Protein AF-A0A3S9ZCB6-F1 (afdb_monomer)

Secondary structure (DSSP, 8-state):
-----------HHHHHHHHHHHHHHHHHHHHHHHHHHHHHHHHT-SS-HHHHHHHHHHHHHHHHHHHHHHHHHHHHHTTTT-HHHHHHHHHHHHHHHHHHHHHHHHS-TTS--SSSGGG--TTS-TTS--

Mean predicted aligned error: 9.77 Å

Sequence (130 aa):
MIVGAESSSLPRGRLGGIGSGALIGGLTAVVTITATARAWTACDIGVNAAANGMTLLFLTPLIWIAAAVPWVILHNTLGRRHRRTALMAGLIFTLWFTWFLVTWLGMPDSYPAPLCPDNVPPWWPSLIPA

Solvent-accessible surface area (backbone atoms only — not comparable to full-atom values): 7187 Å² total; per-residue (Å²): 140,80,87,75,79,78,77,78,76,71,57,69,70,57,57,52,24,49,52,52,11,52,51,52,8,44,53,48,22,51,54,32,50,52,52,23,52,50,26,22,68,67,34,69,58,74,92,47,72,68,61,50,50,51,52,47,60,65,42,36,62,52,44,20,49,65,46,15,51,58,34,31,49,33,37,66,65,36,36,76,82,40,50,68,59,24,49,52,54,43,50,52,49,50,53,52,52,42,49,52,47,29,33,62,72,25,32,44,82,86,53,87,54,89,72,16,75,77,35,52,41,92,84,60,59,90,89,54,88,115

Foldseek 3Di:
DDPPPPPPPDPPLLVVLLVVLLVLLLVLLVLLLVLLVVLCVQQVDDDDPVVSVVVSVVCSVVSSCVLSVLSSVLSVPVVVPPVVVSVVVSVVCSVVSSLVSSCVRRQPQPTDRPRDDSSDGPPDDPVRDD

pLDDT: mean 77.58, std 12.25, range [37.06, 90.5]

Structure (mmCIF, N/CA/C/O backbone):
data_AF-A0A3S9ZCB6-F1
#
_entry.id   AF-A0A3S9ZCB6-F1
#
loop_
_atom_site.group_PDB
_atom_site.id
_atom_site.type_symbol
_atom_site.label_atom_id
_atom_site.label_alt_id
_atom_site.label_comp_id
_atom_site.label_asym_id
_atom_site.label_entity_id
_atom_site.label_seq_id
_atom_site.pdbx_PDB_ins_code
_atom_site.Cartn_x
_atom_site.Cartn_y
_atom_site.Cartn_z
_atom_site.occupancy
_atom_site.B_iso_or_equiv
_atom_site.auth_seq_id
_atom_site.auth_comp_id
_atom_site.auth_asym_id
_atom_site.auth_atom_id
_atom_site.pdbx_PDB_model_num
ATOM 1 N N . MET A 1 1 ? 2.415 -17.934 52.664 1.00 37.06 1 MET A N 1
ATOM 2 C CA . MET A 1 1 ? 2.292 -16.906 51.609 1.00 37.06 1 MET A CA 1
ATOM 3 C C . MET A 1 1 ? 2.498 -17.588 50.270 1.00 37.06 1 MET A C 1
ATOM 5 O O . MET A 1 1 ? 3.629 -17.906 49.939 1.00 37.06 1 MET A O 1
ATOM 9 N N . ILE A 1 2 ? 1.419 -17.894 49.550 1.00 41.41 2 ILE A N 1
ATOM 10 C CA . ILE A 1 2 ? 1.492 -18.371 48.165 1.00 41.41 2 ILE A CA 1
ATOM 11 C C . ILE A 1 2 ? 0.974 -17.210 47.325 1.00 41.41 2 ILE A C 1
ATOM 13 O O . ILE A 1 2 ? -0.195 -16.847 47.426 1.00 41.41 2 ILE A O 1
ATOM 17 N N . VAL A 1 3 ? 1.878 -16.569 46.589 1.00 45.75 3 VAL A N 1
ATOM 18 C CA . VAL A 1 3 ? 1.554 -15.503 45.641 1.00 45.75 3 VAL A CA 1
ATOM 19 C C . VAL A 1 3 ? 0.806 -16.162 44.485 1.00 45.75 3 VAL A C 1
ATOM 21 O O . VAL A 1 3 ? 1.402 -16.869 43.675 1.00 45.75 3 VAL A O 1
ATOM 24 N N . GLY A 1 4 ? -0.515 -15.997 44.456 1.00 43.62 4 GLY A N 1
ATOM 25 C CA . GLY A 1 4 ? -1.333 -16.384 43.315 1.00 43.62 4 GLY A CA 1
ATOM 26 C C . GLY A 1 4 ? -0.965 -15.500 42.131 1.00 43.62 4 GLY A C 1
ATOM 27 O O . GLY A 1 4 ? -1.165 -14.290 42.180 1.00 43.62 4 GLY A O 1
ATOM 28 N N . ALA A 1 5 ? -0.399 -16.094 41.084 1.00 47.12 5 ALA A N 1
ATOM 29 C CA . ALA A 1 5 ? -0.235 -15.422 39.808 1.00 47.12 5 ALA A CA 1
ATOM 30 C C . ALA A 1 5 ? -1.632 -15.127 39.244 1.00 47.12 5 ALA A C 1
ATOM 32 O O . ALA A 1 5 ? -2.310 -16.024 38.741 1.00 47.12 5 ALA A O 1
ATOM 33 N N . GLU A 1 6 ? -2.079 -13.876 39.363 1.00 43.31 6 GLU A N 1
ATOM 34 C CA . GLU A 1 6 ? -3.218 -13.360 38.612 1.00 43.31 6 GLU A CA 1
ATOM 35 C C . GLU A 1 6 ? -2.929 -13.555 37.121 1.00 43.31 6 GLU A C 1
ATOM 37 O O . GLU A 1 6 ? -2.175 -12.810 36.491 1.00 43.31 6 GLU A O 1
ATOM 42 N N . SER A 1 7 ? -3.528 -14.599 36.548 1.00 48.59 7 SER A N 1
ATOM 43 C CA . SER A 1 7 ? -3.673 -14.725 35.108 1.00 48.59 7 SER A CA 1
ATOM 44 C C . SER A 1 7 ? -4.586 -13.583 34.677 1.00 48.59 7 SER A C 1
ATOM 46 O O . SER A 1 7 ? -5.809 -13.655 34.793 1.00 48.59 7 SER A O 1
ATOM 48 N N . SER A 1 8 ? -3.967 -12.476 34.273 1.00 49.53 8 SER A N 1
ATOM 49 C CA . SER A 1 8 ? -4.629 -11.289 33.751 1.00 49.53 8 SER A CA 1
ATOM 50 C C . SER A 1 8 ? -5.337 -11.683 32.459 1.00 49.53 8 SER A C 1
ATOM 52 O O . SER A 1 8 ? -4.782 -11.649 31.362 1.00 49.53 8 SER A O 1
ATOM 54 N N . SER A 1 9 ? -6.584 -12.125 32.606 1.00 53.06 9 SER A N 1
ATOM 55 C CA . SER A 1 9 ? -7.466 -12.497 31.514 1.00 53.06 9 SER A CA 1
ATOM 56 C C . SER A 1 9 ? -7.681 -11.274 30.628 1.00 53.06 9 SER A C 1
ATOM 58 O O . SER A 1 9 ? -8.535 -10.427 30.902 1.00 53.06 9 SER A O 1
ATOM 60 N N . LEU A 1 10 ? -6.875 -11.153 29.571 1.00 55.00 10 LEU A N 1
ATOM 61 C CA . LEU A 1 10 ? -7.064 -10.134 28.551 1.00 55.00 10 LEU A CA 1
ATOM 62 C C . LEU A 1 10 ? -8.489 -10.291 27.998 1.00 55.00 10 LEU A C 1
ATOM 64 O O . LEU A 1 10 ? -8.865 -11.391 27.581 1.00 55.00 10 LEU A O 1
ATOM 68 N N . PRO A 1 11 ? -9.308 -9.226 27.992 1.00 56.59 11 PRO A N 1
ATOM 69 C CA . PRO A 1 11 ? -10.685 -9.326 27.538 1.00 56.59 11 PRO A CA 1
ATOM 70 C C . PRO A 1 11 ? -10.688 -9.840 26.095 1.00 56.59 11 PRO A C 1
ATOM 72 O O . PRO A 1 11 ? -10.028 -9.255 25.237 1.00 56.59 11 PRO A O 1
ATOM 75 N N . ARG A 1 12 ? -11.428 -10.926 25.817 1.00 56.34 12 ARG A N 1
ATOM 76 C CA . ARG A 1 12 ? -11.512 -11.597 24.495 1.00 56.34 12 ARG A CA 1
ATOM 77 C C . ARG A 1 12 ? -11.681 -10.632 23.313 1.00 56.34 12 ARG A C 1
ATOM 79 O O . ARG A 1 12 ? -11.192 -10.908 22.223 1.00 56.34 12 ARG A O 1
ATOM 86 N N . GLY A 1 13 ? -12.325 -9.480 23.525 1.00 55.81 13 GLY A N 1
ATOM 87 C CA . GLY A 1 13 ? -12.466 -8.428 22.512 1.00 55.81 13 GLY A 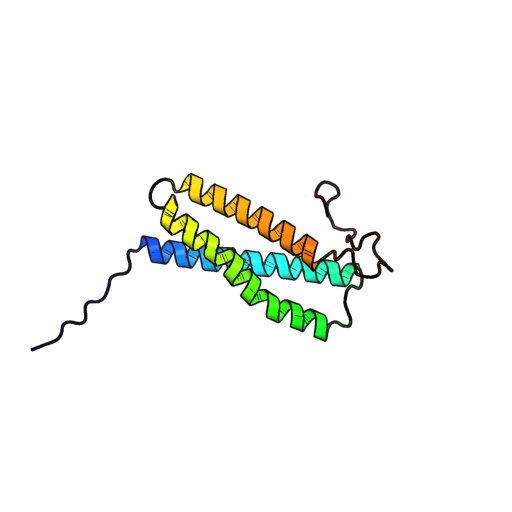CA 1
ATOM 88 C C . GLY A 1 13 ? -11.149 -7.760 22.082 1.00 55.81 13 GLY A C 1
ATOM 89 O O . GLY A 1 13 ? -11.020 -7.381 20.922 1.00 55.81 13 GLY A O 1
ATOM 90 N N . ARG A 1 14 ? -10.156 -7.652 22.975 1.00 56.72 14 ARG A N 1
ATOM 91 C CA . ARG A 1 14 ? -8.834 -7.066 22.691 1.00 56.72 14 ARG A CA 1
ATOM 92 C C . ARG A 1 14 ? -7.964 -8.016 21.868 1.00 56.72 14 ARG A C 1
ATOM 94 O O . ARG A 1 14 ? -7.299 -7.570 20.942 1.00 56.72 14 ARG A O 1
ATOM 101 N N . LEU A 1 15 ? -8.033 -9.319 22.154 1.00 59.56 15 LEU A N 1
ATOM 102 C CA . LEU A 1 15 ? -7.320 -10.349 21.392 1.00 59.56 15 LEU A CA 1
ATOM 103 C C . LEU A 1 15 ? -7.862 -10.467 19.956 1.00 59.56 15 LEU A C 1
ATOM 105 O O . LEU A 1 15 ? -7.084 -10.548 19.011 1.00 59.56 15 LEU A O 1
ATOM 109 N N . GLY A 1 16 ? -9.188 -10.378 19.786 1.00 62.75 16 GLY A N 1
ATOM 110 C CA . GLY A 1 16 ? -9.820 -10.347 18.464 1.00 62.75 16 GLY A CA 1
ATOM 111 C C . GLY A 1 16 ? -9.437 -9.115 17.637 1.00 62.75 16 GLY A C 1
ATOM 112 O O . GLY A 1 16 ? -9.130 -9.248 16.460 1.00 62.75 16 GLY A O 1
ATOM 113 N N . GLY A 1 17 ? -9.388 -7.924 18.248 1.00 65.56 17 GLY A N 1
ATOM 114 C CA . GLY A 1 17 ? -8.966 -6.697 17.559 1.00 65.56 17 GLY A CA 1
ATOM 115 C C . GLY A 1 17 ? -7.493 -6.704 17.131 1.00 65.56 17 GLY A C 1
ATOM 116 O O . GLY A 1 17 ? -7.178 -6.246 16.037 1.00 65.56 17 GLY A O 1
ATOM 117 N N . ILE A 1 18 ? -6.604 -7.267 17.960 1.00 73.25 18 ILE A N 1
ATOM 118 C CA . ILE A 1 18 ? -5.176 -7.429 17.638 1.00 73.25 18 ILE A CA 1
ATOM 119 C C . ILE A 1 18 ? -4.987 -8.431 16.493 1.00 73.25 18 ILE A C 1
ATOM 121 O O . ILE A 1 18 ? -4.259 -8.136 15.549 1.00 73.25 18 ILE A O 1
ATOM 125 N N . GLY A 1 19 ? -5.678 -9.576 16.536 1.00 77.75 19 GLY A N 1
ATOM 126 C CA . GLY A 1 19 ? -5.622 -10.575 15.466 1.00 77.75 19 GLY A CA 1
ATOM 127 C C . GLY A 1 19 ? -6.116 -10.024 14.127 1.00 77.75 19 GLY A C 1
ATOM 128 O O . GLY A 1 19 ? -5.417 -10.132 13.122 1.00 77.75 19 GLY A O 1
ATOM 129 N N . SER A 1 20 ? -7.276 -9.362 14.117 1.00 74.88 20 SER A N 1
ATOM 130 C CA . SER A 1 20 ? -7.818 -8.744 12.901 1.00 74.88 20 SER A CA 1
ATOM 131 C C . SER A 1 20 ? -6.912 -7.639 12.355 1.00 74.88 20 SER A C 1
ATOM 133 O O . SER A 1 20 ? -6.682 -7.589 11.151 1.00 74.88 20 SER A O 1
ATOM 135 N N . GLY A 1 21 ? -6.355 -6.785 13.222 1.00 80.00 21 GLY A N 1
ATOM 136 C CA . GLY A 1 21 ? -5.427 -5.731 12.805 1.00 80.00 21 GLY A CA 1
ATOM 137 C C . GLY A 1 21 ? -4.132 -6.282 12.206 1.00 80.00 21 GLY A C 1
ATOM 138 O O . GLY A 1 21 ? -3.689 -5.798 11.169 1.00 80.00 21 GLY A O 1
ATOM 139 N N . ALA A 1 22 ? -3.564 -7.336 12.799 1.00 84.62 22 ALA A N 1
ATOM 140 C CA . ALA A 1 22 ? -2.368 -7.996 12.277 1.00 84.62 22 ALA A CA 1
ATOM 141 C C . ALA A 1 22 ? -2.611 -8.647 10.905 1.00 84.62 22 ALA A C 1
ATOM 143 O O . ALA A 1 22 ? -1.782 -8.501 10.006 1.00 84.62 22 ALA A O 1
ATOM 144 N N . LEU A 1 23 ? -3.753 -9.325 10.733 1.00 85.94 23 LEU A N 1
ATOM 145 C CA . LEU A 1 23 ? -4.144 -9.956 9.469 1.00 85.94 23 LEU A CA 1
ATOM 146 C C . LEU A 1 23 ? -4.388 -8.924 8.365 1.00 85.94 23 LEU A C 1
ATOM 148 O O . LEU A 1 23 ? -3.821 -9.042 7.281 1.00 85.94 23 LEU A O 1
ATOM 152 N N . ILE A 1 24 ? -5.202 -7.901 8.640 1.00 85.06 24 ILE A N 1
ATOM 153 C CA . ILE A 1 24 ? -5.536 -6.876 7.644 1.00 85.06 24 ILE A CA 1
ATOM 154 C C . ILE A 1 24 ? -4.300 -6.046 7.305 1.00 85.06 24 ILE A C 1
ATOM 156 O O . ILE A 1 24 ? -4.027 -5.818 6.128 1.00 85.06 24 ILE A O 1
ATOM 160 N N . GLY A 1 25 ? -3.508 -5.658 8.307 1.00 84.50 25 GLY A N 1
ATOM 161 C CA . GLY A 1 25 ? -2.232 -4.991 8.074 1.00 84.50 25 GLY A CA 1
ATOM 162 C C . GLY A 1 25 ? -1.294 -5.851 7.227 1.00 84.50 25 GLY A C 1
ATOM 163 O O . GLY A 1 25 ? -0.630 -5.333 6.334 1.00 84.50 25 GLY A O 1
ATOM 164 N N . GLY A 1 26 ? -1.257 -7.169 7.466 1.00 86.25 26 GLY A N 1
ATOM 165 C CA . GLY A 1 26 ? -0.411 -8.111 6.723 1.00 86.25 26 GLY A CA 1
ATOM 166 C C . GLY A 1 26 ? -0.795 -8.183 5.253 1.00 86.25 26 GLY A C 1
ATOM 167 O O . GLY A 1 26 ? 0.048 -8.000 4.378 1.00 86.25 26 GLY A O 1
ATOM 168 N N . LEU A 1 27 ? -2.088 -8.364 4.984 1.00 89.69 27 LEU A N 1
ATOM 169 C CA . LEU A 1 27 ? -2.634 -8.344 3.627 1.00 89.69 27 LEU A CA 1
ATOM 170 C C . LEU A 1 27 ? -2.366 -7.006 2.932 1.00 89.69 27 LEU A C 1
ATOM 172 O O . LEU A 1 27 ? -1.944 -6.992 1.781 1.00 89.69 27 LEU A O 1
ATOM 176 N N . THR A 1 28 ? -2.544 -5.894 3.647 1.00 87.69 28 THR A N 1
ATOM 177 C CA . THR A 1 28 ? -2.280 -4.544 3.130 1.00 87.69 28 THR A CA 1
ATOM 178 C C . THR A 1 28 ? -0.819 -4.381 2.722 1.00 87.69 28 THR A C 1
ATOM 180 O O . THR A 1 28 ? -0.537 -3.893 1.629 1.00 87.69 28 THR A O 1
ATOM 183 N N . ALA A 1 29 ? 0.117 -4.839 3.558 1.00 88.06 29 ALA A N 1
ATOM 184 C CA . ALA A 1 29 ? 1.541 -4.791 3.250 1.00 88.06 29 ALA A CA 1
ATOM 185 C C . ALA A 1 29 ? 1.879 -5.629 2.011 1.00 88.06 29 ALA A C 1
ATOM 187 O O . ALA A 1 29 ? 2.556 -5.137 1.112 1.00 88.06 29 ALA A O 1
ATOM 188 N N . VAL A 1 30 ? 1.352 -6.854 1.912 1.00 90.50 30 VAL A N 1
ATOM 189 C CA . VAL A 1 30 ? 1.575 -7.722 0.744 1.00 90.50 30 VAL A CA 1
ATOM 190 C C . VAL A 1 30 ? 1.026 -7.083 -0.532 1.00 90.50 30 VAL A C 1
ATOM 192 O O . VAL A 1 30 ? 1.738 -7.017 -1.533 1.00 90.50 30 VAL A O 1
ATOM 195 N N . VAL A 1 31 ? -0.210 -6.579 -0.510 1.00 89.94 31 VAL A N 1
ATOM 196 C CA . VAL A 1 31 ? -0.831 -5.925 -1.675 1.00 89.94 31 VAL A CA 1
ATOM 197 C C . VAL A 1 31 ? -0.038 -4.689 -2.093 1.00 89.94 31 VAL A C 1
ATOM 199 O O . VAL A 1 31 ? 0.279 -4.541 -3.270 1.00 89.94 31 VAL A O 1
ATOM 202 N N . THR A 1 32 ? 0.344 -3.842 -1.137 1.00 87.56 32 THR A N 1
ATOM 203 C CA . THR A 1 32 ? 1.111 -2.622 -1.417 1.00 87.56 32 THR A CA 1
ATOM 204 C C . THR A 1 32 ? 2.462 -2.957 -2.046 1.00 87.56 32 THR A C 1
ATOM 206 O O . THR A 1 32 ? 2.775 -2.483 -3.132 1.00 87.56 32 THR A O 1
ATOM 209 N N . ILE A 1 33 ? 3.240 -3.842 -1.415 1.00 88.94 33 ILE A N 1
ATOM 210 C CA . ILE A 1 33 ? 4.580 -4.216 -1.883 1.00 88.94 33 ILE A CA 1
ATOM 211 C C . ILE A 1 33 ? 4.528 -4.896 -3.252 1.00 88.94 33 ILE A C 1
ATOM 213 O O . ILE A 1 33 ? 5.360 -4.612 -4.111 1.00 88.94 33 ILE A O 1
ATOM 217 N N . THR A 1 34 ? 3.550 -5.774 -3.487 1.00 88.19 34 THR A N 1
ATOM 218 C CA . THR A 1 34 ? 3.410 -6.455 -4.783 1.00 88.19 34 THR A CA 1
ATOM 219 C C . THR A 1 34 ? 2.988 -5.505 -5.899 1.00 88.19 34 THR A C 1
ATOM 221 O O . THR A 1 34 ? 3.514 -5.618 -7.006 1.00 88.19 34 THR A O 1
ATOM 224 N N . ALA A 1 35 ? 2.093 -4.553 -5.627 1.00 87.50 35 ALA A N 1
ATOM 225 C CA . ALA A 1 35 ? 1.705 -3.530 -6.595 1.00 87.50 35 ALA A CA 1
ATOM 226 C C . ALA A 1 35 ? 2.884 -2.606 -6.935 1.00 87.50 35 ALA A C 1
ATOM 228 O O . ALA A 1 35 ? 3.171 -2.396 -8.113 1.00 87.50 35 ALA A O 1
ATOM 229 N N . THR A 1 36 ? 3.621 -2.137 -5.924 1.00 86.56 36 THR A N 1
ATOM 230 C CA . THR A 1 36 ? 4.833 -1.327 -6.107 1.00 86.56 36 THR A CA 1
ATOM 231 C C . THR A 1 36 ? 5.904 -2.086 -6.890 1.00 86.56 36 THR A C 1
ATOM 233 O O . THR A 1 36 ? 6.428 -1.561 -7.866 1.00 86.56 36 THR A O 1
ATOM 236 N N . ALA A 1 37 ? 6.180 -3.3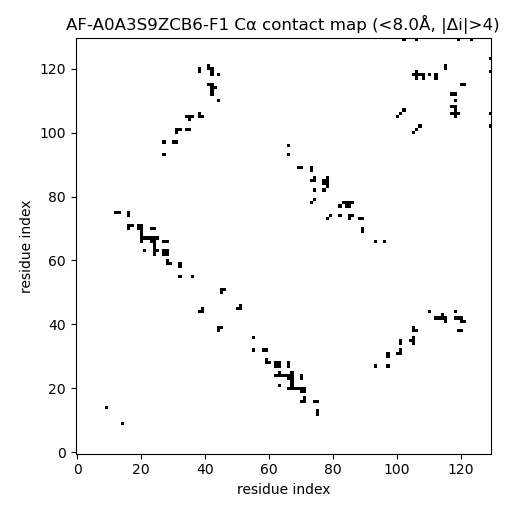47 -6.541 1.00 86.75 37 ALA A N 1
ATOM 237 C CA . ALA A 1 37 ? 7.137 -4.173 -7.276 1.00 86.75 37 ALA A CA 1
ATOM 238 C C . ALA A 1 37 ? 6.741 -4.328 -8.751 1.00 86.75 37 ALA A C 1
ATOM 240 O O . ALA A 1 37 ? 7.588 -4.206 -9.631 1.00 86.75 37 ALA A O 1
ATOM 241 N N . ARG A 1 38 ? 5.448 -4.551 -9.032 1.00 87.75 38 ARG A N 1
ATOM 242 C CA . ARG A 1 38 ? 4.941 -4.644 -10.408 1.00 87.75 38 ARG A CA 1
ATOM 243 C C . ARG A 1 38 ? 5.070 -3.330 -11.171 1.00 87.75 38 ARG A C 1
ATOM 245 O O . ARG A 1 38 ? 5.412 -3.373 -12.351 1.00 87.75 38 ARG A O 1
ATOM 252 N N . ALA A 1 39 ? 4.820 -2.192 -10.525 1.00 85.00 39 ALA A N 1
ATOM 253 C CA . ALA A 1 39 ? 5.013 -0.875 -11.131 1.00 85.00 39 ALA A CA 1
ATOM 254 C C . ALA A 1 39 ? 6.488 -0.661 -11.494 1.00 85.00 39 ALA A C 1
ATOM 256 O O . ALA A 1 39 ? 6.802 -0.355 -12.642 1.00 85.00 39 ALA A O 1
ATOM 257 N N . TRP A 1 40 ? 7.397 -0.963 -10.564 1.00 86.69 40 TRP A N 1
ATOM 258 C CA . TRP A 1 40 ? 8.832 -0.837 -10.799 1.00 86.69 40 TRP A CA 1
ATOM 259 C C . TRP A 1 40 ? 9.331 -1.740 -11.921 1.00 86.69 40 TRP A C 1
ATOM 261 O O . TRP A 1 40 ? 10.104 -1.289 -12.754 1.00 86.69 40 TRP A O 1
ATOM 271 N N . THR A 1 41 ? 8.852 -2.984 -12.007 1.00 84.75 41 THR A N 1
ATOM 272 C CA . THR A 1 41 ? 9.227 -3.878 -13.116 1.00 84.75 41 THR A CA 1
ATOM 273 C C . THR A 1 41 ? 8.647 -3.455 -14.463 1.00 84.75 41 THR A C 1
ATOM 275 O O . THR A 1 41 ? 9.249 -3.738 -15.491 1.00 84.75 41 THR A O 1
ATOM 278 N N . ALA A 1 42 ? 7.472 -2.818 -14.479 1.00 83.19 42 ALA A N 1
ATOM 279 C CA . ALA A 1 42 ? 6.824 -2.391 -15.717 1.00 83.19 42 ALA A CA 1
ATOM 280 C C . ALA A 1 42 ? 7.458 -1.114 -16.285 1.00 83.19 42 ALA A C 1
ATOM 282 O O . ALA A 1 42 ? 7.534 -0.966 -17.501 1.00 83.19 42 ALA A O 1
ATOM 283 N N . CYS A 1 43 ? 7.910 -0.220 -15.405 1.00 81.12 43 CYS A N 1
ATOM 284 C CA . CYS A 1 43 ? 8.454 1.087 -15.767 1.00 81.12 43 CYS A CA 1
ATOM 285 C C . CYS A 1 43 ? 9.979 1.191 -15.594 1.00 81.12 43 CYS A C 1
ATOM 287 O O . CYS A 1 43 ? 10.524 2.281 -15.735 1.00 81.12 43 CYS A O 1
ATOM 289 N N . ASP A 1 44 ? 10.651 0.071 -15.301 1.00 82.69 44 ASP A N 1
ATOM 290 C CA . ASP A 1 44 ? 12.094 -0.030 -15.020 1.00 82.69 44 ASP A CA 1
ATOM 291 C C . ASP A 1 44 ? 12.579 1.003 -13.984 1.00 82.69 44 ASP A C 1
ATOM 293 O O . ASP A 1 44 ? 13.566 1.721 -14.156 1.00 82.69 44 ASP A O 1
ATOM 297 N N . ILE A 1 45 ? 11.820 1.110 -12.891 1.00 79.69 45 ILE A N 1
ATOM 298 C CA . ILE A 1 45 ? 12.094 2.055 -11.807 1.00 79.69 45 ILE A CA 1
ATOM 299 C C . ILE A 1 45 ? 13.067 1.418 -10.811 1.00 79.69 45 ILE A C 1
ATOM 301 O O . ILE A 1 45 ? 12.868 0.304 -10.314 1.00 79.69 45 ILE A O 1
ATOM 305 N N . GLY A 1 46 ? 14.111 2.167 -10.468 1.00 79.88 46 GLY A N 1
ATOM 306 C CA . GLY A 1 46 ? 15.133 1.798 -9.497 1.00 79.88 46 GLY A CA 1
ATOM 307 C C . GLY A 1 46 ? 16.464 1.377 -10.121 1.00 79.88 46 GLY A C 1
ATOM 308 O O . GLY A 1 46 ? 16.648 1.341 -11.330 1.00 79.88 46 GLY A O 1
ATOM 309 N N . VAL A 1 47 ? 17.434 1.088 -9.254 1.00 80.06 47 VAL A N 1
ATOM 310 C CA . VAL A 1 47 ? 18.839 0.877 -9.653 1.00 80.06 47 VAL A CA 1
ATOM 311 C C . VAL A 1 47 ? 19.138 -0.557 -10.086 1.00 80.06 47 VAL A C 1
ATOM 313 O O . VAL A 1 47 ? 19.914 -0.770 -11.010 1.00 80.06 47 VAL A O 1
ATOM 316 N N . ASN A 1 48 ? 18.584 -1.549 -9.385 1.00 83.56 48 ASN A N 1
ATOM 317 C CA . ASN A 1 48 ? 18.662 -2.969 -9.735 1.00 83.56 48 ASN A CA 1
ATOM 318 C C . ASN A 1 48 ? 17.677 -3.790 -8.883 1.00 83.56 48 ASN A C 1
ATOM 320 O O . ASN A 1 48 ? 17.207 -3.340 -7.835 1.00 83.56 48 ASN A O 1
ATOM 324 N N . ALA A 1 49 ? 17.408 -5.033 -9.299 1.00 82.00 49 ALA A N 1
ATOM 325 C CA . ALA A 1 49 ? 16.464 -5.925 -8.621 1.00 82.00 49 ALA A CA 1
ATOM 326 C C . ALA A 1 49 ? 16.818 -6.205 -7.146 1.00 82.00 49 ALA A C 1
ATOM 328 O O . ALA A 1 49 ? 15.919 -6.329 -6.316 1.00 82.00 49 ALA A O 1
ATOM 329 N N . ALA A 1 50 ? 18.109 -6.273 -6.800 1.00 83.44 50 ALA A N 1
ATOM 330 C CA . ALA A 1 50 ? 18.556 -6.567 -5.438 1.00 83.44 50 ALA A CA 1
ATOM 331 C C . ALA A 1 50 ? 18.314 -5.390 -4.477 1.00 83.44 50 ALA A C 1
ATOM 333 O O . ALA A 1 50 ? 17.770 -5.581 -3.391 1.00 83.44 50 ALA A O 1
ATOM 334 N N . ALA A 1 51 ? 18.662 -4.170 -4.889 1.00 84.50 51 ALA A N 1
ATOM 335 C CA . ALA A 1 51 ? 18.430 -2.947 -4.128 1.00 84.50 51 ALA A CA 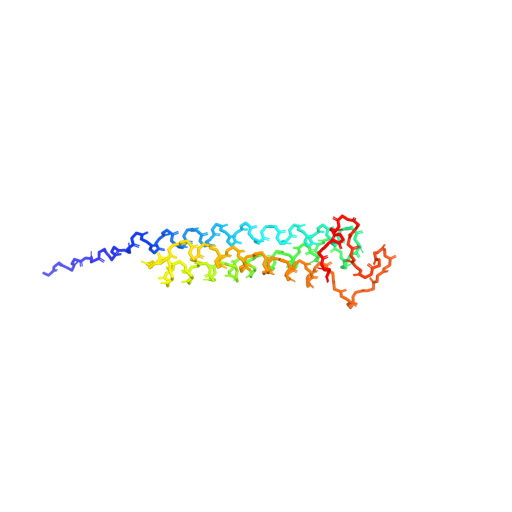1
ATOM 336 C C . ALA A 1 51 ? 16.929 -2.667 -3.981 1.00 84.50 51 ALA A C 1
ATOM 338 O O . ALA A 1 51 ? 16.455 -2.403 -2.880 1.00 84.50 51 ALA A O 1
ATOM 339 N N . ASN A 1 52 ? 16.165 -2.818 -5.066 1.00 83.69 52 ASN A N 1
ATOM 340 C CA . ASN A 1 52 ? 14.712 -2.666 -5.053 1.00 83.69 52 ASN A CA 1
ATOM 341 C C . ASN A 1 52 ? 14.048 -3.690 -4.116 1.00 83.69 52 ASN A C 1
ATOM 343 O O . ASN A 1 52 ? 13.231 -3.328 -3.269 1.00 83.69 52 ASN A O 1
ATOM 347 N N . GLY A 1 53 ? 14.448 -4.962 -4.207 1.00 84.62 53 GLY A N 1
ATOM 348 C CA . GLY A 1 53 ? 13.970 -6.012 -3.310 1.00 84.62 53 GLY A CA 1
ATOM 349 C C . GLY A 1 53 ? 14.301 -5.727 -1.843 1.00 84.62 53 GLY A C 1
ATOM 350 O O . GLY A 1 53 ? 13.443 -5.893 -0.979 1.00 84.62 53 GLY A O 1
ATOM 351 N N . MET A 1 54 ? 15.509 -5.233 -1.557 1.00 88.38 54 MET A N 1
ATOM 352 C CA . MET A 1 54 ? 15.920 -4.863 -0.201 1.00 88.38 54 MET A CA 1
ATOM 353 C C . MET A 1 54 ? 15.078 -3.707 0.357 1.00 88.38 54 MET A C 1
ATOM 355 O O . MET A 1 54 ? 14.600 -3.794 1.487 1.00 88.38 54 MET A O 1
ATOM 359 N N . THR A 1 55 ? 14.822 -2.666 -0.438 1.00 87.06 55 THR A N 1
ATOM 360 C CA . THR A 1 55 ? 13.947 -1.546 -0.055 1.00 87.06 55 THR A CA 1
ATOM 361 C C . THR A 1 55 ? 12.539 -2.025 0.291 1.00 87.06 55 THR A C 1
ATOM 363 O O . THR A 1 55 ? 12.001 -1.671 1.339 1.00 87.06 55 THR A O 1
ATOM 366 N N . LEU A 1 56 ? 11.953 -2.893 -0.539 1.00 87.38 56 LEU A N 1
ATOM 367 C CA . LEU A 1 56 ? 10.627 -3.463 -0.287 1.00 87.38 56 LEU A CA 1
ATOM 368 C C . LEU A 1 56 ? 10.598 -4.344 0.969 1.00 87.38 56 LEU A C 1
ATOM 370 O O . LEU A 1 56 ? 9.637 -4.283 1.738 1.00 87.38 56 LEU A O 1
ATOM 374 N N . LEU A 1 57 ? 11.655 -5.119 1.225 1.00 89.62 57 LEU A N 1
ATOM 375 C CA . LEU A 1 57 ? 11.788 -5.905 2.454 1.00 89.62 57 LEU A CA 1
ATOM 376 C C . LEU A 1 57 ? 11.837 -5.018 3.702 1.00 89.62 57 LEU A C 1
ATOM 378 O O . LEU A 1 57 ? 11.181 -5.343 4.688 1.00 89.62 57 LEU A O 1
ATOM 382 N N . PHE A 1 58 ? 12.547 -3.887 3.657 1.00 89.69 58 PHE A N 1
ATOM 383 C CA . PHE A 1 58 ? 12.567 -2.921 4.762 1.00 89.69 58 PHE A CA 1
ATOM 384 C C . PHE A 1 58 ? 11.230 -2.198 4.950 1.00 89.69 58 PHE A C 1
ATOM 386 O O . PHE A 1 58 ? 10.820 -1.935 6.081 1.00 89.69 58 PHE A O 1
ATOM 393 N N . LEU A 1 59 ? 10.523 -1.904 3.860 1.00 87.38 59 LEU A N 1
ATOM 394 C CA . LEU A 1 59 ? 9.222 -1.239 3.906 1.00 87.38 59 LEU A CA 1
ATOM 395 C C . LEU A 1 59 ? 8.093 -2.163 4.358 1.00 87.38 59 LEU A C 1
ATOM 397 O O . LEU A 1 59 ? 7.153 -1.697 4.994 1.00 87.38 59 LEU A O 1
ATOM 401 N N . THR A 1 60 ? 8.188 -3.464 4.085 1.00 89.00 60 THR A N 1
ATOM 402 C CA . THR A 1 60 ? 7.171 -4.462 4.450 1.00 89.00 60 THR A CA 1
ATOM 403 C C . THR A 1 60 ? 6.749 -4.381 5.928 1.00 89.00 60 THR A C 1
ATOM 405 O O . THR A 1 60 ? 5.557 -4.189 6.183 1.00 89.00 60 THR A O 1
ATOM 408 N N . PRO A 1 61 ? 7.658 -4.478 6.923 1.00 88.56 61 PRO A N 1
ATOM 409 C CA . PRO A 1 61 ? 7.276 -4.370 8.331 1.00 88.56 61 PRO A CA 1
ATOM 410 C C . PRO A 1 61 ? 6.775 -2.968 8.698 1.00 88.56 61 PRO A C 1
ATOM 412 O O . PRO A 1 61 ? 5.894 -2.844 9.547 1.00 88.56 61 PRO A O 1
ATOM 415 N N . LEU A 1 62 ? 7.283 -1.914 8.050 1.00 87.38 62 LEU A N 1
ATOM 416 C CA . LEU A 1 62 ? 6.840 -0.538 8.285 1.00 87.38 62 LEU A CA 1
ATOM 417 C C . LEU A 1 62 ? 5.378 -0.343 7.864 1.00 87.38 62 LEU A C 1
ATOM 419 O O . LEU A 1 62 ? 4.562 0.124 8.657 1.00 87.38 62 LEU A O 1
ATOM 423 N N . ILE A 1 63 ? 5.042 -0.758 6.640 1.00 87.19 63 ILE A N 1
ATOM 424 C CA . ILE A 1 63 ? 3.684 -0.704 6.087 1.00 87.19 63 ILE A CA 1
ATOM 425 C C . ILE A 1 63 ? 2.756 -1.589 6.915 1.00 87.19 63 ILE A C 1
ATOM 427 O O . ILE A 1 63 ? 1.639 -1.183 7.233 1.00 87.19 63 ILE A O 1
ATOM 431 N N . TRP A 1 64 ? 3.230 -2.769 7.319 1.00 88.38 64 TRP A N 1
ATOM 432 C CA . TRP A 1 64 ? 2.474 -3.676 8.172 1.00 88.38 64 TRP A CA 1
ATOM 433 C C . TRP A 1 64 ? 2.064 -3.020 9.492 1.00 88.38 64 TRP A C 1
ATO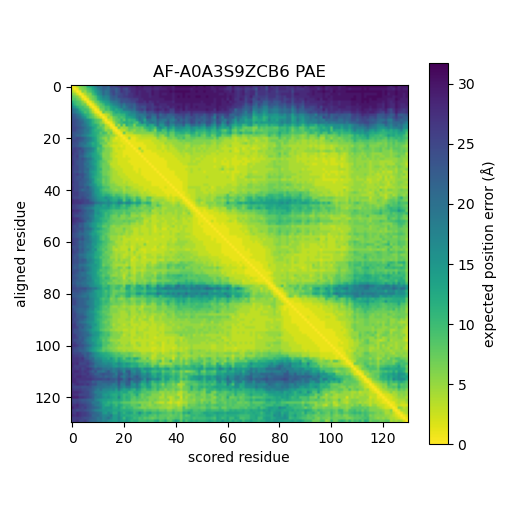M 435 O O . TRP A 1 64 ? 0.881 -3.016 9.832 1.00 88.38 64 TRP A O 1
ATOM 445 N N . ILE A 1 65 ? 3.016 -2.423 10.214 1.00 85.44 65 ILE A N 1
ATOM 446 C CA . ILE A 1 65 ? 2.750 -1.751 11.492 1.00 85.44 65 ILE A CA 1
ATOM 447 C C . ILE A 1 65 ? 1.847 -0.532 11.276 1.00 85.44 65 ILE A C 1
ATOM 449 O O . ILE A 1 65 ? 0.860 -0.368 11.997 1.00 85.44 65 ILE A O 1
ATOM 453 N N . ALA A 1 66 ? 2.143 0.292 10.268 1.00 86.88 66 ALA A N 1
ATOM 454 C CA . ALA A 1 66 ? 1.371 1.491 9.954 1.00 86.88 66 ALA A CA 1
ATOM 455 C C . ALA A 1 66 ? -0.086 1.176 9.578 1.00 86.88 66 ALA A C 1
ATOM 457 O O . ALA A 1 66 ? -0.983 1.931 9.944 1.00 86.88 66 ALA A O 1
ATOM 458 N N . ALA A 1 67 ? -0.339 0.043 8.917 1.00 85.00 67 ALA A N 1
ATOM 459 C CA . ALA A 1 67 ? -1.686 -0.425 8.611 1.00 85.00 67 ALA A CA 1
ATOM 460 C C . ALA A 1 67 ? -2.357 -1.116 9.813 1.00 85.00 67 ALA A C 1
ATOM 462 O O . ALA A 1 67 ? -3.549 -0.927 10.048 1.00 85.00 67 ALA A O 1
ATOM 463 N N . ALA A 1 68 ? -1.619 -1.896 10.609 1.00 83.19 68 ALA A N 1
ATOM 464 C CA . ALA A 1 68 ? -2.177 -2.649 11.734 1.00 83.19 68 ALA A CA 1
ATOM 465 C C . ALA A 1 68 ? -2.608 -1.749 12.906 1.00 83.19 68 ALA A C 1
ATOM 467 O O . ALA A 1 68 ? -3.657 -1.982 13.512 1.00 83.19 68 ALA A O 1
ATOM 468 N N . VAL A 1 69 ? -1.828 -0.712 13.230 1.00 85.88 69 VAL A N 1
ATOM 469 C CA . VAL A 1 69 ? -2.080 0.170 14.384 1.00 85.88 69 VAL A CA 1
ATOM 470 C C . VAL A 1 69 ? -3.459 0.855 14.312 1.00 85.88 69 VAL A C 1
ATOM 472 O O . VAL A 1 69 ? -4.218 0.740 15.281 1.00 85.88 69 VAL A O 1
ATOM 475 N N . PRO A 1 70 ? -3.861 1.492 13.195 1.00 83.19 70 PRO A N 1
ATOM 476 C CA . PRO A 1 70 ? -5.182 2.103 13.045 1.00 83.19 70 PRO A CA 1
ATOM 477 C C . PRO A 1 70 ? -6.331 1.110 13.217 1.00 83.19 70 PRO A C 1
ATOM 479 O O . PRO A 1 70 ? -7.314 1.428 13.884 1.00 83.19 70 PRO A O 1
ATOM 482 N N . TRP A 1 71 ? -6.198 -0.117 12.704 1.00 82.44 71 TRP A N 1
ATOM 483 C CA . TRP A 1 71 ? -7.206 -1.165 12.891 1.00 82.44 71 TRP A CA 1
ATOM 484 C C . TRP A 1 71 ? -7.365 -1.571 14.353 1.00 82.44 71 TRP A C 1
ATOM 486 O O . TRP A 1 71 ? -8.493 -1.703 14.836 1.00 82.44 71 TRP A O 1
ATOM 496 N N . VAL A 1 72 ? -6.254 -1.726 15.078 1.00 80.81 72 VAL A N 1
ATOM 497 C CA . VAL A 1 72 ? -6.280 -2.033 16.515 1.00 80.81 72 VAL A CA 1
ATOM 498 C C . VAL A 1 72 ? -6.925 -0.889 17.299 1.00 80.81 72 VAL A C 1
ATOM 500 O O . VAL A 1 72 ? -7.758 -1.142 18.176 1.00 80.81 72 VAL A O 1
ATOM 503 N N . ILE A 1 73 ? -6.596 0.364 16.965 1.00 82.00 73 ILE A N 1
ATOM 504 C CA . ILE A 1 73 ? -7.186 1.552 17.595 1.00 82.00 73 ILE A CA 1
ATOM 505 C C . ILE A 1 73 ? -8.695 1.596 17.328 1.00 82.00 73 ILE A C 1
ATOM 507 O O . ILE A 1 73 ? -9.466 1.642 18.285 1.00 82.00 73 ILE A O 1
ATOM 511 N N . LEU A 1 74 ? -9.131 1.510 16.067 1.00 79.25 74 LEU A N 1
ATOM 512 C CA . LEU A 1 74 ? -10.543 1.572 15.668 1.00 79.25 74 LEU A CA 1
ATOM 513 C C . LEU A 1 74 ? -11.380 0.446 16.286 1.00 79.25 74 LEU A C 1
ATOM 515 O O . LEU A 1 74 ? -12.486 0.687 16.781 1.00 79.25 74 LEU A O 1
ATOM 519 N N . HIS A 1 75 ? -10.862 -0.785 16.316 1.00 76.06 75 HIS A N 1
ATOM 520 C CA . HIS A 1 75 ? -11.568 -1.900 16.947 1.00 76.06 75 HIS A CA 1
ATOM 521 C C . HIS A 1 75 ? -11.673 -1.750 18.466 1.00 76.06 75 HIS A C 1
ATOM 523 O O . HIS A 1 75 ? -12.694 -2.136 19.041 1.00 76.06 75 HIS A O 1
ATOM 529 N N . ASN A 1 76 ? -10.658 -1.188 19.125 1.00 75.25 76 ASN A N 1
ATOM 530 C CA . ASN A 1 76 ? -10.669 -1.028 20.576 1.00 75.25 76 ASN A CA 1
ATOM 531 C C . ASN A 1 76 ? -11.514 0.174 21.039 1.00 75.25 76 ASN A C 1
ATOM 533 O O . ASN A 1 76 ? -12.153 0.088 22.092 1.00 75.25 76 ASN A O 1
ATOM 537 N N . THR A 1 77 ? -11.542 1.266 20.263 1.00 77.50 77 THR A N 1
ATOM 538 C CA . THR A 1 77 ? -12.297 2.494 20.573 1.00 77.50 77 THR A CA 1
ATOM 539 C C . THR A 1 77 ? -13.748 2.404 20.096 1.00 77.50 77 THR A C 1
ATOM 541 O O . THR A 1 77 ? -14.670 2.405 20.912 1.00 77.50 77 THR A O 1
ATOM 544 N N . LEU A 1 78 ? -13.970 2.265 18.786 1.00 70.25 78 LEU A N 1
ATOM 545 C CA . LEU A 1 78 ? -15.299 2.275 18.165 1.00 70.25 78 LEU A CA 1
ATOM 546 C C . LEU A 1 78 ? -15.951 0.894 18.140 1.00 70.25 78 LEU A C 1
ATOM 548 O O . LEU A 1 78 ? -17.172 0.792 18.262 1.00 70.25 78 LEU A O 1
ATOM 552 N N . GLY A 1 79 ? -15.166 -0.181 18.030 1.00 65.62 79 GLY A N 1
ATOM 553 C CA . GLY A 1 79 ? -15.690 -1.550 17.948 1.00 65.62 79 GLY A CA 1
ATOM 554 C C . GLY A 1 79 ? -16.477 -1.998 19.185 1.00 65.62 79 GLY A C 1
ATOM 555 O O . GLY A 1 79 ? -17.255 -2.949 19.101 1.00 65.62 79 GLY A O 1
ATOM 556 N N . ARG A 1 80 ? -16.326 -1.291 20.314 1.00 68.69 80 ARG A N 1
ATOM 557 C CA . ARG A 1 80 ? -17.058 -1.545 21.562 1.00 68.69 80 ARG A CA 1
ATOM 558 C C . ARG A 1 80 ? -18.491 -0.997 21.549 1.00 68.69 80 ARG A C 1
ATOM 560 O O . ARG 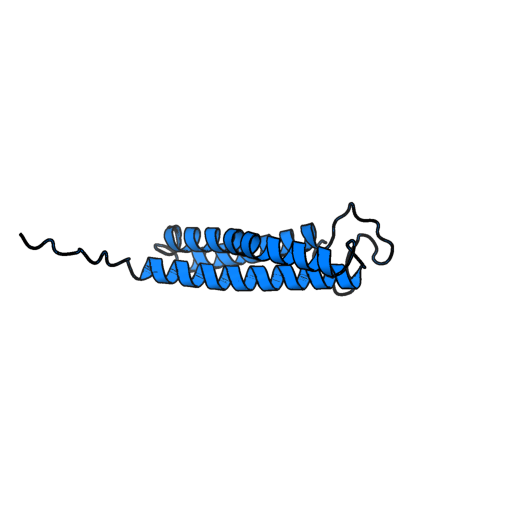A 1 80 ? -19.338 -1.547 22.243 1.00 68.69 80 ARG A O 1
ATOM 567 N N . ARG A 1 81 ? -18.766 0.054 20.761 1.00 71.00 81 ARG A N 1
ATOM 568 C CA . ARG A 1 81 ? -20.083 0.723 20.694 1.00 71.00 81 ARG A CA 1
ATOM 569 C C . ARG A 1 81 ? -20.761 0.586 19.327 1.00 71.00 81 ARG A C 1
ATOM 571 O O . ARG A 1 81 ? -21.959 0.337 19.273 1.00 71.00 81 ARG A O 1
ATOM 578 N N . HIS A 1 82 ? -20.002 0.664 18.231 1.00 78.94 82 HIS A N 1
ATOM 579 C CA . HIS A 1 82 ? -20.508 0.580 16.857 1.00 78.94 82 HIS A CA 1
ATOM 580 C C . HIS A 1 82 ? -19.563 -0.231 15.951 1.00 78.94 82 HIS A C 1
ATOM 582 O O . HIS A 1 82 ? -18.767 0.322 15.190 1.00 78.94 82 HIS A O 1
ATOM 588 N N . ARG A 1 83 ? -19.678 -1.569 15.987 1.00 76.31 83 ARG A N 1
ATOM 589 C CA . ARG A 1 83 ? -18.850 -2.483 15.166 1.00 76.31 83 ARG A CA 1
ATOM 590 C C . ARG A 1 83 ? -18.881 -2.168 13.668 1.00 76.31 83 ARG A C 1
ATOM 592 O O . ARG A 1 83 ? -17.834 -2.198 13.035 1.00 76.31 83 ARG A O 1
ATOM 599 N N . ARG A 1 84 ? -20.054 -1.856 13.104 1.00 80.50 84 ARG A N 1
ATOM 600 C CA . ARG A 1 84 ? -20.192 -1.550 11.666 1.00 80.50 84 ARG A CA 1
ATOM 601 C C . ARG A 1 84 ? -19.410 -0.295 11.273 1.00 80.50 84 ARG A C 1
ATOM 603 O O . ARG A 1 84 ? -18.709 -0.315 10.270 1.00 80.50 84 ARG A O 1
ATOM 610 N N . THR A 1 85 ? -19.477 0.755 12.088 1.00 81.69 85 THR A N 1
ATOM 611 C CA . THR A 1 85 ? -18.743 2.005 11.848 1.00 81.69 85 THR A CA 1
ATOM 612 C C . THR A 1 85 ? -17.234 1.795 11.943 1.00 81.69 85 THR A C 1
ATOM 614 O O . THR A 1 85 ? -16.505 2.300 11.098 1.00 81.69 85 THR A O 1
ATOM 617 N N . ALA A 1 86 ? -16.765 0.996 12.910 1.00 79.62 86 ALA A N 1
ATOM 618 C CA . ALA A 1 86 ? -15.346 0.652 13.032 1.00 79.62 86 ALA A CA 1
ATOM 619 C C . ALA A 1 86 ? -14.820 -0.095 11.793 1.00 79.62 86 ALA A C 1
ATOM 621 O O . ALA A 1 86 ? -13.734 0.212 11.311 1.00 79.62 86 ALA A O 1
ATOM 622 N N . LEU A 1 87 ? -15.609 -1.034 11.253 1.00 80.38 87 LEU A N 1
ATOM 623 C CA . LEU A 1 87 ? -15.260 -1.769 10.034 1.00 80.38 87 LEU A CA 1
ATOM 624 C C . LEU A 1 87 ? -15.224 -0.856 8.805 1.00 80.38 87 LEU A C 1
ATOM 626 O O . LEU A 1 87 ? -14.254 -0.897 8.058 1.00 80.38 87 LEU A O 1
ATOM 630 N N . MET A 1 88 ? -16.240 -0.010 8.609 1.00 86.12 88 MET A N 1
ATOM 631 C CA . MET A 1 88 ? -16.277 0.914 7.468 1.00 86.12 88 MET A CA 1
ATOM 632 C C . MET A 1 88 ? -15.126 1.921 7.514 1.00 86.12 88 MET A C 1
ATOM 634 O O . MET A 1 88 ? -14.458 2.130 6.507 1.00 86.12 88 MET A O 1
ATOM 638 N N . ALA A 1 89 ? -14.843 2.491 8.688 1.00 85.69 89 ALA A N 1
ATOM 639 C CA . ALA A 1 89 ? -13.716 3.402 8.867 1.00 85.69 89 ALA A CA 1
ATOM 640 C C . ALA A 1 89 ? -12.373 2.712 8.585 1.00 85.69 89 ALA A C 1
ATOM 642 O O . ALA A 1 89 ? -11.533 3.273 7.888 1.00 85.69 89 ALA A O 1
ATOM 643 N N . GLY A 1 90 ? -12.187 1.481 9.076 1.00 85.06 90 GLY A N 1
ATOM 644 C CA . GLY A 1 90 ? -10.978 0.703 8.816 1.00 85.06 90 GLY A CA 1
ATOM 645 C C . GLY A 1 90 ? -10.809 0.356 7.337 1.00 85.06 90 GLY A C 1
ATOM 646 O O . GLY A 1 90 ? -9.708 0.474 6.804 1.00 85.06 90 GLY A O 1
ATOM 647 N N . LEU A 1 91 ? -11.892 -0.015 6.646 1.00 86.56 91 LEU A N 1
ATOM 648 C CA . LEU A 1 91 ? -11.867 -0.296 5.207 1.00 86.56 91 LEU A CA 1
ATOM 649 C C . LEU A 1 91 ? -11.494 0.946 4.397 1.00 86.56 91 LEU A C 1
ATOM 651 O O . LEU 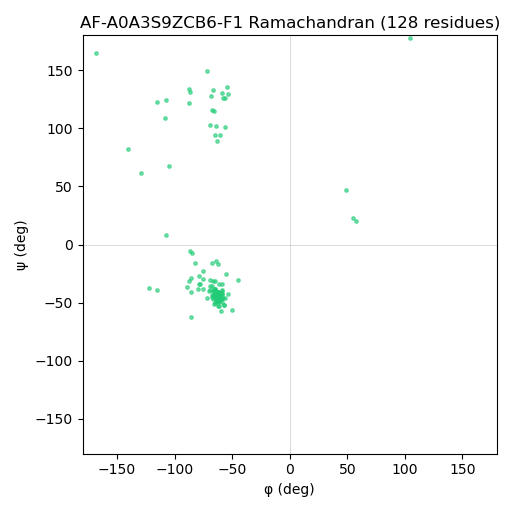A 1 91 ? -10.587 0.873 3.573 1.00 86.56 91 LEU A O 1
ATOM 655 N N . ILE A 1 92 ? -12.139 2.085 4.664 1.00 89.19 92 ILE A N 1
ATOM 656 C CA . ILE A 1 92 ? -11.837 3.356 3.988 1.00 89.19 92 ILE A CA 1
ATOM 657 C C . ILE A 1 92 ? -10.378 3.747 4.228 1.00 89.19 92 ILE A C 1
ATOM 659 O O . ILE A 1 92 ? -9.667 4.065 3.279 1.00 89.19 92 ILE A O 1
ATOM 663 N N . PHE A 1 93 ? -9.916 3.662 5.479 1.00 87.50 93 PHE A N 1
ATOM 664 C CA . PHE A 1 93 ? -8.527 3.943 5.824 1.00 87.50 93 PHE A CA 1
ATOM 665 C C . PHE A 1 93 ? -7.560 3.025 5.071 1.00 87.50 93 PHE A C 1
ATOM 667 O O . PHE A 1 93 ? -6.590 3.504 4.501 1.00 87.50 93 PHE A O 1
ATOM 674 N N . THR A 1 94 ? -7.838 1.720 5.020 1.00 85.25 94 THR A N 1
ATOM 675 C CA . THR A 1 94 ? -6.975 0.744 4.336 1.00 85.25 94 THR A CA 1
ATOM 676 C C . THR A 1 94 ? -6.898 1.019 2.844 1.00 85.25 94 THR A C 1
ATOM 678 O O . THR A 1 94 ? -5.806 1.015 2.285 1.00 85.25 94 THR A O 1
ATOM 681 N N . LEU A 1 95 ? -8.039 1.280 2.201 1.00 87.50 95 LEU A N 1
ATOM 682 C CA . LEU A 1 95 ? -8.097 1.593 0.775 1.00 87.50 95 LEU A CA 1
ATOM 683 C C . LEU A 1 95 ? -7.311 2.865 0.460 1.00 87.50 95 LEU A C 1
ATOM 685 O O . LEU A 1 95 ? -6.460 2.849 -0.424 1.00 87.50 95 LEU A O 1
ATOM 689 N N . TRP A 1 96 ? -7.552 3.934 1.220 1.00 89.81 96 TRP A N 1
ATOM 690 C CA . TRP A 1 96 ? -6.862 5.207 1.037 1.00 89.81 96 TRP A CA 1
ATOM 691 C C . TRP A 1 96 ? -5.357 5.090 1.294 1.00 89.81 96 TRP A C 1
ATOM 693 O O . TRP A 1 96 ? -4.557 5.565 0.496 1.00 89.81 96 TRP A O 1
ATOM 703 N N . PHE A 1 97 ? -4.965 4.403 2.369 1.00 86.56 97 PHE A N 1
ATOM 704 C CA . PHE A 1 97 ? -3.566 4.193 2.731 1.00 86.56 97 PHE A CA 1
ATOM 705 C C . PHE A 1 97 ? -2.827 3.331 1.701 1.00 86.56 97 PHE A C 1
ATOM 707 O O . PHE A 1 97 ? -1.711 3.663 1.315 1.00 86.56 97 PHE A O 1
ATOM 714 N N . THR A 1 98 ? -3.461 2.258 1.215 1.00 87.12 98 THR A N 1
ATOM 715 C CA . THR A 1 98 ? -2.899 1.404 0.154 1.00 87.12 98 THR A CA 1
ATOM 716 C C . THR A 1 98 ? -2.721 2.198 -1.132 1.00 87.12 98 THR A C 1
ATOM 718 O O . THR A 1 98 ? -1.646 2.153 -1.718 1.00 87.12 98 THR A O 1
ATOM 721 N N . TRP A 1 99 ? -3.750 2.940 -1.557 1.00 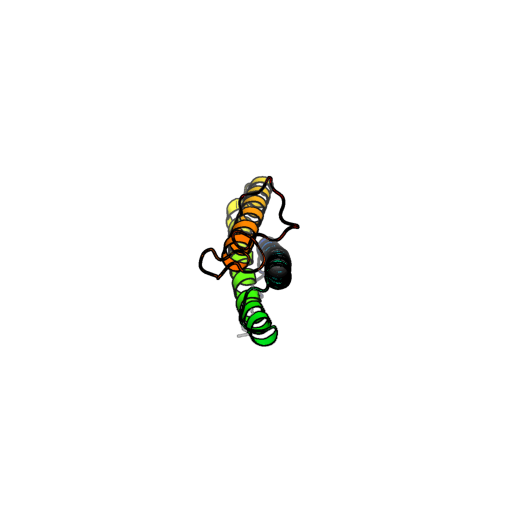86.69 99 TRP A N 1
ATOM 722 C CA . TRP A 1 99 ? -3.680 3.785 -2.749 1.00 86.69 99 TRP A CA 1
ATOM 723 C C . TRP A 1 99 ? -2.540 4.799 -2.635 1.00 86.69 99 TRP A C 1
ATOM 725 O O . TRP A 1 99 ? -1.652 4.802 -3.481 1.00 86.69 99 TRP A O 1
ATOM 735 N N . PHE A 1 100 ? -2.498 5.559 -1.537 1.00 87.06 100 PHE A N 1
ATOM 736 C CA . PHE A 1 100 ? -1.457 6.554 -1.291 1.00 87.06 100 PHE A CA 1
ATOM 737 C C . PHE A 1 100 ? -0.052 5.946 -1.333 1.00 87.06 100 PHE A C 1
ATOM 739 O O . PHE A 1 100 ? 0.834 6.497 -1.977 1.00 87.06 100 PHE A O 1
ATOM 746 N N . LEU A 1 101 ? 0.164 4.798 -0.683 1.00 86.75 101 LEU A N 1
ATOM 747 C CA . LEU A 1 101 ? 1.469 4.142 -0.699 1.00 86.75 101 LEU A CA 1
ATOM 748 C C . LEU A 1 101 ? 1.841 3.628 -2.088 1.00 86.75 1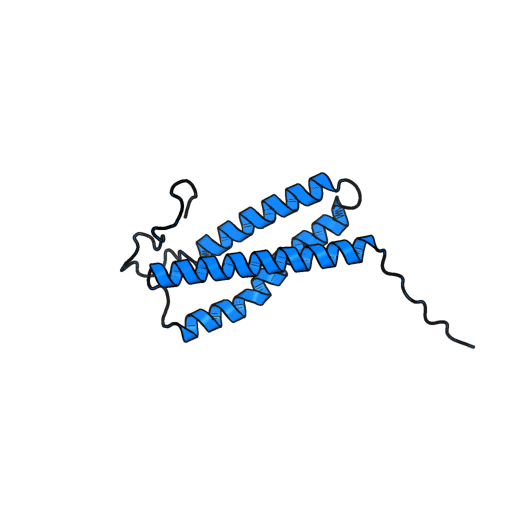01 LEU A C 1
ATOM 750 O O . LEU A 1 101 ? 2.979 3.807 -2.502 1.00 86.75 101 LEU A O 1
ATOM 754 N N . VAL A 1 102 ? 0.917 2.995 -2.812 1.00 84.75 102 VAL A N 1
ATOM 755 C CA . VAL A 1 102 ? 1.207 2.471 -4.154 1.00 84.75 102 VAL A CA 1
ATOM 756 C C . VAL A 1 102 ? 1.535 3.600 -5.126 1.00 84.75 102 VAL A C 1
ATOM 758 O O . VAL A 1 102 ? 2.502 3.465 -5.867 1.00 84.75 102 VAL A O 1
ATOM 761 N N . THR A 1 103 ? 0.801 4.710 -5.080 1.00 82.81 103 THR A N 1
ATOM 762 C CA . THR A 1 103 ? 1.105 5.940 -5.824 1.00 82.81 103 THR A CA 1
ATOM 763 C C . THR A 1 103 ? 2.479 6.484 -5.438 1.00 82.81 103 THR A C 1
ATOM 765 O O . THR A 1 103 ? 3.378 6.567 -6.268 1.00 82.81 103 THR A O 1
ATOM 768 N N . TRP A 1 104 ? 2.688 6.762 -4.150 1.00 84.00 104 TRP A N 1
ATOM 769 C CA . TRP A 1 104 ? 3.891 7.434 -3.662 1.00 84.00 104 TRP A CA 1
ATOM 770 C C . TRP A 1 104 ? 5.171 6.614 -3.869 1.00 84.00 104 TRP A C 1
ATOM 772 O O . TRP A 1 104 ? 6.229 7.162 -4.169 1.00 84.00 104 TRP A O 1
ATOM 782 N N . LEU A 1 105 ? 5.096 5.293 -3.689 1.00 81.62 105 LEU A N 1
ATOM 783 C CA . LEU A 1 105 ? 6.238 4.392 -3.854 1.00 81.62 105 LEU A CA 1
ATOM 784 C C . LEU A 1 105 ? 6.385 3.872 -5.282 1.00 81.62 105 LEU A C 1
ATOM 786 O O . LEU A 1 105 ? 7.505 3.633 -5.727 1.00 81.62 105 LEU A O 1
ATOM 790 N N . GLY A 1 106 ? 5.276 3.615 -5.971 1.00 76.56 106 GLY A N 1
ATOM 791 C CA . GLY A 1 106 ? 5.255 2.986 -7.289 1.00 76.56 106 GLY A CA 1
ATOM 792 C C . GLY A 1 106 ? 5.434 3.963 -8.444 1.00 76.56 106 GLY A C 1
ATOM 793 O O . GLY A 1 106 ? 5.982 3.553 -9.462 1.00 76.56 106 GLY A O 1
ATOM 794 N N . MET A 1 107 ? 5.015 5.223 -8.279 1.00 79.50 107 MET A N 1
ATOM 795 C CA . MET A 1 107 ? 5.000 6.249 -9.333 1.00 79.50 107 MET A CA 1
ATOM 796 C C . MET A 1 107 ? 5.682 7.542 -8.858 1.00 79.50 107 MET A C 1
ATOM 798 O O . MET A 1 107 ? 5.050 8.586 -8.737 1.00 79.50 107 MET A O 1
ATOM 802 N N . PRO A 1 108 ? 6.980 7.498 -8.514 1.00 73.38 108 PRO A N 1
ATOM 803 C CA . PRO A 1 108 ? 7.692 8.690 -8.074 1.00 73.38 108 PRO A CA 1
ATOM 804 C C . PRO A 1 108 ? 7.846 9.703 -9.223 1.00 73.38 108 PRO A C 1
ATOM 806 O O . PRO A 1 108 ? 8.597 9.450 -10.163 1.00 73.38 108 PRO A O 1
ATOM 809 N N . ASP A 1 109 ? 7.237 10.888 -9.106 1.00 65.31 109 ASP A N 1
ATOM 810 C CA . ASP A 1 109 ? 7.341 11.991 -10.090 1.00 65.31 109 ASP A CA 1
ATOM 811 C C . ASP A 1 109 ? 8.789 12.421 -10.387 1.00 65.31 109 ASP A C 1
ATOM 813 O O . ASP A 1 109 ? 9.104 12.979 -11.434 1.00 65.31 109 ASP A O 1
ATOM 817 N N . SER A 1 110 ? 9.694 12.192 -9.432 1.00 66.19 110 SER A N 1
ATOM 818 C CA . SER A 1 110 ? 11.101 12.604 -9.513 1.00 66.19 110 SER A CA 1
ATOM 819 C C . SER A 1 110 ? 12.007 11.593 -10.224 1.00 66.19 110 SER A C 1
ATOM 821 O O . SER A 1 110 ? 13.197 11.866 -10.387 1.00 66.19 110 SER A O 1
ATOM 823 N N . TYR A 1 111 ? 11.495 10.415 -10.601 1.00 63.50 111 TYR A N 1
ATOM 824 C CA . TYR A 1 111 ? 12.288 9.402 -11.294 1.00 63.50 111 TYR A CA 1
ATOM 825 C C . TYR A 1 111 ? 12.236 9.641 -12.809 1.00 63.50 111 TYR A C 1
ATOM 827 O O . TYR A 1 111 ? 11.147 9.890 -13.333 1.00 63.50 111 TYR A O 1
ATOM 835 N N . PRO A 1 112 ? 13.376 9.588 -13.532 1.00 64.56 112 PRO A N 1
ATOM 836 C CA . PRO A 1 112 ? 13.363 9.727 -14.982 1.00 64.56 112 PRO A CA 1
ATOM 837 C C . PRO A 1 112 ? 12.401 8.696 -15.574 1.00 64.56 112 PRO A C 1
ATOM 839 O O . PRO A 1 112 ? 12.418 7.542 -15.162 1.00 64.56 112 PRO A O 1
ATOM 842 N N . ALA A 1 113 ? 11.580 9.126 -16.530 1.00 61.69 113 ALA A N 1
ATOM 843 C CA . ALA A 1 113 ? 10.494 8.351 -17.125 1.00 61.69 113 ALA A CA 1
ATOM 844 C C . ALA A 1 113 ? 10.866 7.845 -18.541 1.00 61.69 113 ALA A C 1
ATOM 846 O O . ALA A 1 113 ? 10.319 8.333 -19.531 1.00 61.69 113 ALA A O 1
ATOM 847 N N . PRO A 1 114 ? 11.835 6.915 -18.700 1.00 62.91 114 PRO A N 1
ATOM 848 C CA . PRO A 1 114 ? 12.299 6.476 -20.015 1.00 62.91 114 PRO A CA 1
ATOM 849 C C . PRO A 1 114 ? 11.318 5.527 -20.719 1.00 62.91 114 PRO A C 1
ATOM 851 O O . PRO A 1 114 ? 11.379 5.402 -21.939 1.00 62.91 114 PRO A O 1
ATOM 854 N N . LEU A 1 115 ? 10.443 4.843 -19.969 1.00 68.50 115 LEU A N 1
ATOM 855 C CA . LEU A 1 115 ? 9.559 3.784 -20.481 1.00 68.50 115 LEU A CA 1
ATOM 856 C C . LEU A 1 115 ? 8.068 4.048 -20.237 1.00 68.50 115 LEU A C 1
ATOM 858 O O . LEU A 1 115 ? 7.252 3.738 -21.102 1.00 68.50 115 LEU A O 1
ATOM 862 N N . CYS A 1 116 ? 7.710 4.626 -19.089 1.00 74.56 116 CYS A N 1
ATOM 863 C CA . CYS A 1 116 ? 6.330 4.963 -18.742 1.00 74.56 116 CYS A CA 1
ATOM 864 C C . CYS A 1 116 ? 6.186 6.483 -18.626 1.00 74.56 116 CYS A C 1
ATOM 866 O O . CYS A 1 116 ? 6.880 7.060 -17.789 1.00 74.56 116 CYS A O 1
ATOM 868 N N . PRO A 1 117 ? 5.289 7.135 -19.391 1.00 74.06 117 PRO A N 1
ATOM 869 C CA . PRO A 1 117 ? 4.913 8.523 -19.134 1.00 74.06 117 PRO A CA 1
ATOM 870 C C . PRO A 1 117 ? 4.461 8.663 -17.676 1.00 74.06 117 PRO A C 1
ATOM 872 O O . PRO A 1 117 ? 3.676 7.841 -17.199 1.00 74.06 117 PRO A O 1
ATOM 875 N N . ASP A 1 118 ? 5.011 9.644 -16.962 1.00 72.06 118 ASP A N 1
ATOM 876 C CA . ASP A 1 118 ? 4.714 9.920 -15.548 1.00 72.06 118 ASP A CA 1
ATOM 877 C C . ASP A 1 118 ? 4.908 8.717 -14.598 1.00 72.06 118 ASP A C 1
ATOM 879 O O . ASP A 1 118 ? 4.316 8.655 -13.526 1.00 72.06 118 ASP A O 1
ATOM 883 N N . ASN A 1 119 ? 5.733 7.730 -14.980 1.00 72.81 119 ASN A N 1
ATOM 884 C CA . ASN A 1 119 ? 5.963 6.500 -14.208 1.00 72.81 119 ASN A CA 1
ATOM 885 C C . ASN A 1 119 ? 4.686 5.682 -13.919 1.00 72.81 119 ASN A C 1
ATOM 887 O O . ASN A 1 119 ? 4.680 4.824 -13.034 1.00 72.81 119 ASN A O 1
ATOM 891 N N . VAL A 1 120 ? 3.620 5.895 -14.702 1.00 79.00 120 VAL A N 1
ATOM 892 C CA . VAL A 1 120 ? 2.349 5.179 -14.559 1.00 79.00 120 VAL A CA 1
ATOM 893 C C . VAL A 1 120 ? 2.391 3.877 -15.362 1.00 79.00 120 VAL A C 1
ATOM 895 O O . VAL A 1 120 ? 2.581 3.903 -16.582 1.00 79.00 120 VAL A O 1
ATOM 898 N N . PRO A 1 121 ? 2.190 2.709 -14.726 1.00 79.31 121 PRO A N 1
ATOM 899 C CA . PRO A 1 121 ? 2.223 1.448 -15.442 1.00 79.31 121 PRO A CA 1
ATOM 900 C C . PRO A 1 121 ? 0.983 1.270 -16.338 1.00 79.31 121 PRO A C 1
ATOM 902 O O . PRO A 1 121 ? -0.118 1.675 -15.967 1.00 79.31 121 PRO A O 1
ATOM 905 N N . PRO A 1 122 ? 1.095 0.558 -17.474 1.00 79.81 122 PRO A N 1
ATOM 906 C CA . PRO A 1 122 ? 0.007 0.420 -18.452 1.00 79.81 122 PRO A CA 1
ATOM 907 C C . PRO A 1 122 ? -1.200 -0.385 -17.946 1.00 79.81 122 PRO A C 1
ATOM 909 O O . PRO A 1 122 ? -2.270 -0.347 -18.546 1.00 79.81 122 PRO A O 1
ATOM 912 N N . TRP A 1 123 ? -1.037 -1.139 -16.855 1.00 80.75 123 TRP A N 1
ATOM 913 C CA . TRP A 1 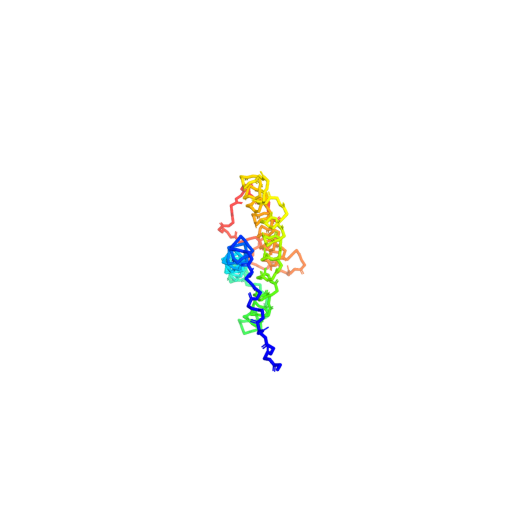123 ? -2.127 -1.856 -16.190 1.00 80.75 123 TRP A CA 1
ATOM 914 C C . TRP A 1 123 ? -2.894 -0.985 -15.185 1.00 80.75 123 TRP A C 1
ATOM 916 O O . TRP A 1 123 ? -3.897 -1.447 -14.637 1.00 80.75 123 TRP A O 1
ATOM 926 N N . TRP A 1 124 ? -2.430 0.239 -14.907 1.00 82.25 124 TRP A N 1
ATOM 927 C CA . TRP A 1 124 ? -3.098 1.132 -13.971 1.00 82.25 124 TRP A CA 1
ATOM 928 C C . TRP A 1 124 ? -4.466 1.565 -14.517 1.00 82.25 124 TRP A C 1
ATOM 930 O O . TRP A 1 124 ? -4.577 1.949 -15.685 1.00 82.25 124 TRP A O 1
ATOM 940 N N . PRO A 1 125 ? -5.533 1.505 -13.708 1.00 81.69 125 PRO A N 1
ATOM 941 C CA . PRO A 1 125 ? -6.853 1.926 -14.150 1.00 81.69 125 PRO A CA 1
ATOM 942 C C . PRO A 1 125 ? -6.904 3.442 -14.367 1.00 81.69 125 PRO A C 1
ATOM 944 O O . PRO A 1 125 ? -6.646 4.215 -13.451 1.00 81.69 125 PRO A O 1
ATOM 947 N N . SER A 1 126 ? -7.359 3.875 -15.544 1.00 78.75 126 SER A N 1
ATOM 948 C CA . SER A 1 126 ? -7.493 5.299 -15.900 1.00 78.75 126 SER A CA 1
ATOM 949 C C . SER A 1 126 ? -8.501 6.084 -15.050 1.00 78.75 126 SER A C 1
ATOM 951 O O . SER A 1 126 ? -8.519 7.310 -15.090 1.00 78.75 126 SER A O 1
ATOM 953 N N . LEU A 1 127 ? -9.355 5.391 -14.289 1.00 78.44 127 LEU A N 1
ATOM 954 C CA . LEU A 1 127 ? -10.329 6.008 -13.387 1.00 78.44 127 LEU A CA 1
ATOM 955 C C . LEU A 1 127 ? -9.728 6.416 -12.035 1.00 78.44 127 LEU A C 1
ATOM 957 O O . LEU A 1 127 ? -10.374 7.156 -11.295 1.00 78.44 127 LEU A O 1
ATOM 961 N N . ILE A 1 128 ? -8.544 5.904 -11.683 1.00 75.81 128 ILE A N 1
ATOM 962 C CA . ILE A 1 128 ? -7.907 6.171 -10.394 1.00 75.81 128 ILE A CA 1
ATOM 963 C C . ILE A 1 128 ? -6.724 7.107 -10.639 1.00 75.81 128 ILE A C 1
ATOM 965 O O . ILE A 1 128 ? -5.852 6.757 -11.437 1.00 75.81 128 ILE A O 1
ATOM 969 N N . PRO A 1 129 ? -6.668 8.272 -9.971 1.00 75.06 129 PRO A N 1
ATOM 970 C CA . PRO A 1 129 ? -5.517 9.152 -10.090 1.00 75.06 129 PRO A CA 1
ATOM 971 C C . PRO A 1 129 ? -4.256 8.404 -9.657 1.00 75.06 129 PRO A C 1
ATOM 973 O O . PRO A 1 129 ? -4.256 7.724 -8.622 1.00 75.06 129 PRO A O 1
ATOM 976 N N . ALA A 1 130 ? -3.247 8.485 -10.524 1.00 68.62 130 ALA A N 1
ATOM 977 C CA . ALA A 1 130 ? -1.888 8.090 -10.214 1.00 68.62 130 ALA A CA 1
ATOM 978 C C . ALA A 1 130 ? -1.324 9.018 -9.148 1.00 68.62 130 ALA A C 1
ATOM 980 O O . ALA A 1 130 ? -1.644 10.230 -9.157 1.00 68.62 130 ALA A O 1
#

Organism: Streptomyces griseoviridis (NCBI:txid45398)

Radius of gyration: 19.45 Å; Cα contacts (8 Å, |Δi|>4): 119; chains: 1; bounding box: 39×31×72 Å